Protein AF-A0A6A5YJ68-F1 (afdb_monomer)

pLDDT: mean 87.06, std 7.85, range [59.94, 94.5]

Sequence (101 aa):
MIDGLDELDGDHSELVELLTTFTNCKLLVSSRPLNVFEIAFELVPGRQLRLQNHTRNDIRKFVRDQFVGWTLVGRNSERDRLADSIVEASQGVFLWTSLVI

Secondary structure (DSSP, 8-state):
-B--GGGS-S-HHHHHHHHHT--SS---B-----HHHHHHHHTSTT----GGGTSHHHHHHHHHHHTTT-SSS-SHHHHHHHHHHHHHHTTT-HHHHHTT-

Organism: NCBI:txid690887

Mean predicted aligned error: 6.26 Å

Foldseek 3Di:
DEEALVPDPDDSLVVLVVVVVPDPDDDDYYHDDDPSCCVSCVVDPPNDDPQLVPQLVVQLVVQLVVCVVVPPQDDPVSSNVVSVVQSVQCSSPNVSSVVVD

Radius of gyration: 18.76 Å; Cα contacts (8 Å, |Δi|>4): 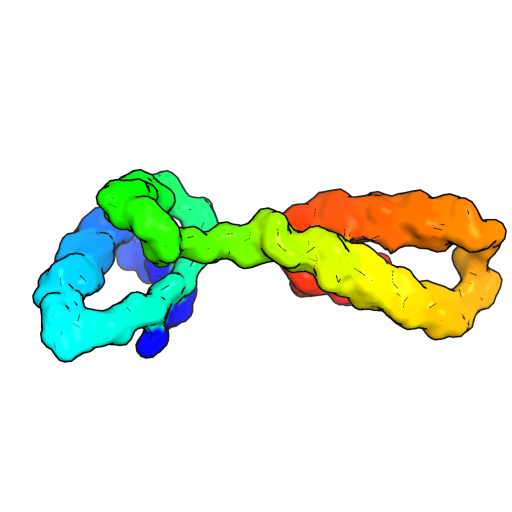76; chains: 1; bounding box: 44×23×50 Å

Solvent-accessible surface area (backbone atoms only — not comparable to full-atom values): 6300 Å² total; per-residue (Å²): 120,50,72,52,64,72,72,57,88,75,68,65,65,60,53,52,55,58,61,67,68,58,78,93,60,88,86,50,75,42,58,71,98,42,70,71,59,49,61,65,46,62,80,43,85,89,73,69,81,68,61,44,82,69,32,50,65,58,45,38,49,53,48,51,59,66,49,68,82,52,84,84,56,69,60,72,72,54,46,53,53,50,30,52,51,45,39,61,74,19,67,31,38,69,70,53,43,64,74,76,102

Structure (mmCIF, N/CA/C/O backbone):
data_AF-A0A6A5YJ68-F1
#
_entry.id   AF-A0A6A5YJ68-F1
#
loop_
_atom_site.group_PDB
_atom_site.id
_atom_site.type_symbol
_atom_site.label_atom_id
_atom_site.label_alt_id
_atom_site.label_comp_id
_atom_site.label_asym_id
_atom_site.label_entity_id
_atom_site.label_seq_id
_atom_site.pdbx_PDB_ins_code
_atom_site.Cartn_x
_atom_site.Cartn_y
_atom_site.Cartn_z
_atom_site.occupancy
_atom_site.B_iso_or_equiv
_atom_site.auth_seq_id
_atom_site.auth_comp_id
_atom_site.auth_asym_id
_atom_site.auth_atom_id
_atom_site.pdbx_PDB_model_num
ATOM 1 N N . MET A 1 1 ? -6.093 -13.750 8.496 1.00 86.62 1 MET A N 1
ATOM 2 C CA . MET A 1 1 ? -5.820 -12.622 7.585 1.00 86.62 1 MET A CA 1
ATOM 3 C C . MET A 1 1 ? -7.040 -12.480 6.704 1.00 86.62 1 MET A C 1
ATOM 5 O O . MET A 1 1 ? -7.545 -13.514 6.281 1.00 86.62 1 MET A O 1
ATOM 9 N N . ILE A 1 2 ? -7.541 -11.265 6.519 1.00 92.69 2 ILE A N 1
ATOM 10 C CA . ILE A 1 2 ? -8.708 -10.973 5.678 1.00 92.69 2 ILE A CA 1
ATOM 11 C C . ILE A 1 2 ? -8.254 -9.945 4.646 1.00 92.69 2 ILE A C 1
ATOM 13 O O . ILE A 1 2 ? -7.609 -8.972 5.023 1.00 92.69 2 ILE A O 1
ATOM 17 N N . ASP A 1 3 ? -8.545 -10.178 3.376 1.00 93.94 3 ASP A N 1
ATOM 18 C CA . ASP A 1 3 ? -8.178 -9.278 2.283 1.00 93.94 3 ASP A CA 1
ATOM 19 C C . ASP A 1 3 ? -9.433 -8.691 1.634 1.00 93.94 3 ASP A C 1
ATOM 21 O O . ASP A 1 3 ? -10.504 -9.288 1.746 1.00 93.94 3 ASP A O 1
ATOM 25 N N . GLY A 1 4 ? -9.295 -7.527 0.998 1.00 93.62 4 GLY A N 1
ATOM 26 C CA . GLY A 1 4 ? -10.368 -6.869 0.253 1.00 93.62 4 GLY A CA 1
ATOM 27 C C . GLY A 1 4 ? -11.568 -6.443 1.102 1.00 93.62 4 GLY A C 1
ATOM 28 O O . GLY A 1 4 ? -12.702 -6.674 0.696 1.00 93.62 4 GLY A O 1
ATOM 29 N N . LEU A 1 5 ? -11.369 -5.824 2.277 1.00 94.06 5 LEU A N 1
ATOM 30 C CA . LEU A 1 5 ? -12.520 -5.371 3.089 1.00 94.06 5 LEU A CA 1
ATOM 31 C C . LEU A 1 5 ? -13.432 -4.378 2.345 1.00 94.06 5 LEU A C 1
ATOM 33 O O . LEU A 1 5 ? -14.609 -4.282 2.671 1.00 94.06 5 LEU A O 1
ATOM 37 N N . ASP A 1 6 ? -12.889 -3.633 1.381 1.00 93.56 6 ASP A N 1
ATOM 38 C CA . ASP A 1 6 ? -13.620 -2.695 0.521 1.00 93.56 6 ASP A CA 1
ATOM 39 C C . ASP A 1 6 ? -14.472 -3.367 -0.566 1.00 93.56 6 ASP A C 1
ATOM 41 O O . ASP A 1 6 ? -15.248 -2.690 -1.233 1.00 93.56 6 ASP A O 1
ATOM 45 N N . GLU A 1 7 ? -14.328 -4.679 -0.764 1.00 94.44 7 GLU A N 1
ATOM 46 C CA . GLU A 1 7 ? -15.124 -5.447 -1.729 1.00 94.44 7 GLU A CA 1
ATOM 47 C C . GLU A 1 7 ? -16.460 -5.921 -1.139 1.00 94.44 7 GLU A C 1
ATOM 49 O O . GLU A 1 7 ? -17.304 -6.447 -1.865 1.00 94.44 7 GLU A O 1
ATOM 54 N N . LEU A 1 8 ? -16.662 -5.759 0.174 1.00 91.19 8 LEU A N 1
ATOM 55 C CA . LEU A 1 8 ? -17.918 -6.110 0.821 1.00 91.19 8 LEU A CA 1
ATOM 56 C C . LEU A 1 8 ? -18.963 -5.020 0.565 1.00 91.19 8 LEU A C 1
ATOM 58 O O . LEU A 1 8 ? -18.872 -3.909 1.086 1.00 91.19 8 LEU A O 1
ATOM 62 N N . ASP A 1 9 ? -20.005 -5.372 -0.181 1.00 90.06 9 ASP A N 1
ATOM 63 C CA . ASP A 1 9 ? -21.174 -4.512 -0.334 1.00 90.06 9 ASP A CA 1
ATOM 64 C C . ASP A 1 9 ? -21.885 -4.311 1.018 1.00 90.06 9 ASP A C 1
ATOM 66 O O . ASP A 1 9 ? -22.168 -5.273 1.736 1.00 90.06 9 ASP A O 1
ATOM 70 N N . GLY A 1 10 ? -22.223 -3.062 1.351 1.00 89.25 10 GLY A N 1
ATOM 71 C CA . GLY A 1 10 ? -22.961 -2.715 2.571 1.00 89.25 10 GLY A CA 1
ATOM 72 C C . GLY A 1 10 ? -22.306 -1.610 3.403 1.00 89.25 10 GLY A C 1
ATOM 73 O O . GLY A 1 10 ? -21.465 -0.848 2.914 1.00 89.25 10 GLY A O 1
ATOM 74 N N . ASP A 1 11 ? -22.721 -1.496 4.669 1.00 92.25 11 ASP A N 1
ATOM 75 C CA . ASP A 1 11 ? -22.146 -0.524 5.599 1.00 92.25 11 ASP A CA 1
ATOM 76 C C . ASP A 1 11 ? -20.813 -1.033 6.159 1.00 92.25 11 ASP A C 1
ATOM 78 O O . ASP A 1 11 ? -20.733 -1.948 6.979 1.00 92.25 11 ASP A O 1
ATOM 82 N N . HIS A 1 12 ? -19.737 -0.392 5.719 1.00 93.88 12 HIS A N 1
ATOM 83 C CA . HIS A 1 12 ? -18.380 -0.714 6.137 1.00 93.88 12 HIS A CA 1
ATOM 84 C C . HIS A 1 12 ? -18.126 -0.360 7.616 1.00 93.88 12 HIS A C 1
ATOM 86 O O . HIS A 1 12 ? -17.171 -0.860 8.212 1.00 93.88 12 HIS A O 1
ATOM 92 N N . SER A 1 13 ? -18.976 0.470 8.229 1.00 91.94 13 SER A N 1
ATOM 93 C CA . SER A 1 13 ? -18.913 0.813 9.654 1.00 91.94 13 SER A CA 1
ATOM 94 C C . SER A 1 13 ? -19.262 -0.393 10.527 1.00 91.94 13 SER A C 1
ATOM 96 O O . SER A 1 13 ? -18.555 -0.669 11.494 1.00 91.94 13 SER A O 1
ATOM 98 N N . GLU A 1 14 ? -20.272 -1.177 10.136 1.00 94.00 14 GLU A N 1
ATOM 99 C CA . GLU A 1 14 ? -20.635 -2.426 10.823 1.00 94.00 14 GLU A CA 1
ATOM 100 C C . GLU A 1 14 ? -19.496 -3.452 10.747 1.00 94.00 14 GLU A C 1
ATOM 102 O O . GLU A 1 14 ? -19.194 -4.146 11.721 1.00 94.00 14 GLU A O 1
ATOM 107 N N . LEU A 1 15 ? -18.804 -3.515 9.603 1.00 93.56 15 LEU A N 1
ATOM 108 C CA . LEU A 1 15 ? -17.630 -4.370 9.431 1.00 93.56 15 LEU A CA 1
ATOM 109 C C . LEU A 1 15 ? -16.489 -3.954 10.368 1.00 93.56 15 LEU A C 1
ATOM 111 O O . LEU A 1 15 ? -15.869 -4.811 10.998 1.00 93.56 15 LEU A O 1
ATOM 115 N N . VAL A 1 16 ? -16.216 -2.651 10.489 1.00 91.38 16 VAL A N 1
ATOM 116 C CA . VAL A 1 16 ? -15.234 -2.126 11.450 1.00 91.38 16 VAL A CA 1
ATOM 117 C C . VAL A 1 16 ? -15.616 -2.520 12.876 1.00 91.38 16 VAL A C 1
ATOM 119 O O . VAL A 1 16 ? -14.775 -3.066 13.592 1.00 91.38 16 VAL A O 1
ATOM 122 N N . GLU A 1 17 ? -16.867 -2.298 13.285 1.00 92.25 17 GLU A N 1
ATOM 123 C CA . GLU A 1 17 ? -17.342 -2.665 14.622 1.00 92.25 17 GLU A CA 1
ATOM 124 C C . GLU A 1 17 ? -17.137 -4.157 14.892 1.00 92.25 17 GLU A C 1
ATOM 126 O O . GLU A 1 17 ? -16.516 -4.523 15.895 1.00 92.25 17 GLU A O 1
ATOM 131 N N . LEU A 1 18 ? -17.537 -5.022 13.957 1.00 92.81 18 LEU A N 1
ATOM 132 C CA . LEU A 1 18 ? -17.341 -6.466 14.056 1.00 92.81 18 LEU A CA 1
ATOM 133 C C . LEU A 1 18 ? -15.862 -6.831 14.234 1.00 92.81 18 LEU A C 1
ATOM 135 O O . LEU A 1 18 ? -15.526 -7.603 15.135 1.00 92.81 18 LEU A O 1
ATOM 139 N N . LEU A 1 19 ? -14.965 -6.268 13.419 1.00 91.56 19 LEU A N 1
ATOM 140 C CA . LEU A 1 19 ? -13.526 -6.535 13.510 1.00 91.56 19 LEU A CA 1
ATOM 141 C C . LEU A 1 19 ? -12.952 -6.132 14.877 1.00 91.56 19 LEU A C 1
ATOM 143 O O . LEU A 1 19 ? -12.068 -6.817 15.391 1.00 91.56 19 LEU A O 1
ATOM 147 N N . THR A 1 20 ? -13.475 -5.074 15.501 1.00 88.25 20 THR A N 1
ATOM 148 C CA . THR A 1 20 ? -13.018 -4.631 16.829 1.00 88.25 20 THR A CA 1
ATOM 149 C C . THR A 1 20 ? -13.481 -5.525 17.982 1.00 88.25 20 THR A C 1
ATOM 151 O O . THR A 1 20 ? -12.870 -5.493 19.050 1.00 88.25 20 THR A O 1
ATOM 154 N N . THR A 1 21 ? -14.496 -6.375 17.781 1.00 93.00 21 THR A N 1
ATOM 155 C CA . THR A 1 21 ? -14.960 -7.318 18.820 1.00 93.00 21 THR A CA 1
ATOM 156 C C . THR A 1 21 ? -13.966 -8.450 19.106 1.00 93.00 21 THR A C 1
ATOM 158 O O . THR A 1 21 ? -13.988 -9.049 20.186 1.00 93.00 21 THR A O 1
ATOM 161 N N . PHE A 1 22 ? -13.055 -8.740 18.174 1.00 91.50 22 PHE A N 1
ATOM 162 C CA . PHE A 1 22 ? -12.052 -9.791 18.321 1.00 91.50 22 PHE A CA 1
ATOM 163 C C . PHE A 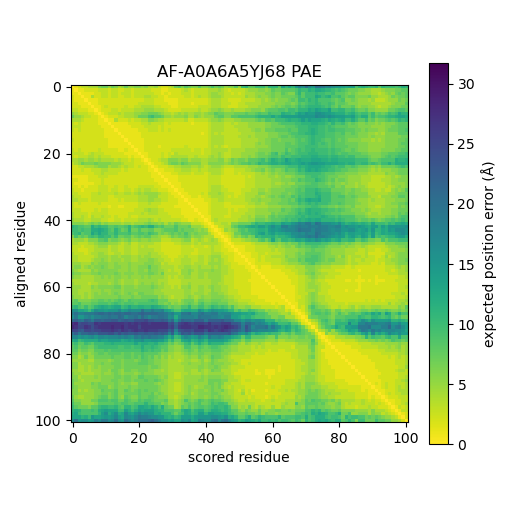1 22 ? -10.876 -9.318 19.188 1.00 91.50 22 PHE A C 1
ATOM 165 O O . PHE A 1 22 ? -9.936 -8.689 18.709 1.00 91.50 22 PHE A O 1
ATOM 172 N N . THR A 1 23 ? -10.894 -9.663 20.477 1.00 90.44 23 THR A N 1
ATOM 173 C CA . THR A 1 23 ? -9.867 -9.231 21.449 1.00 90.44 23 THR A CA 1
ATOM 174 C C . THR A 1 23 ? -8.788 -10.277 21.738 1.00 90.44 23 THR A C 1
ATOM 176 O O . THR A 1 23 ? -7.682 -9.930 22.146 1.00 90.44 23 THR A O 1
ATOM 179 N N . ASN A 1 24 ? -9.075 -11.558 21.494 1.00 94.50 24 ASN A N 1
ATOM 180 C CA . ASN A 1 24 ? -8.190 -12.677 21.847 1.00 94.50 24 ASN A CA 1
ATOM 181 C C . ASN A 1 24 ? -7.304 -13.164 20.686 1.00 94.50 24 ASN A C 1
ATOM 183 O O . ASN A 1 24 ? -6.652 -14.203 20.791 1.00 94.50 24 ASN A O 1
ATOM 187 N N . CYS A 1 25 ? -7.271 -12.440 19.568 1.00 92.81 25 CYS A N 1
ATOM 188 C CA . CYS A 1 25 ? -6.427 -12.757 18.421 1.00 92.81 25 CYS A CA 1
ATOM 189 C C . CYS A 1 25 ? -5.886 -11.484 17.756 1.00 92.81 25 CYS A C 1
ATOM 191 O O . CYS A 1 25 ? -6.390 -10.384 17.965 1.00 92.81 25 CYS A O 1
ATOM 193 N N . LYS A 1 26 ? -4.823 -11.632 16.957 1.00 91.31 26 LYS A N 1
ATOM 194 C CA . LYS A 1 26 ? -4.304 -10.548 16.115 1.00 91.31 26 LYS A CA 1
ATOM 195 C C . LYS A 1 26 ? -4.941 -10.651 14.736 1.00 91.31 26 LYS A C 1
ATOM 197 O O . LYS A 1 26 ? -4.794 -11.677 14.073 1.00 91.31 26 LYS A O 1
ATOM 202 N N . LEU A 1 27 ? -5.602 -9.585 14.302 1.00 91.50 27 LEU A N 1
ATOM 203 C CA . LEU A 1 27 ? -6.132 -9.470 12.950 1.00 91.50 27 LEU A CA 1
ATOM 204 C C . LEU A 1 27 ? -5.144 -8.706 12.066 1.00 91.50 27 LEU A C 1
ATOM 206 O O . LEU A 1 27 ? -4.627 -7.661 12.451 1.00 91.50 27 LEU A O 1
ATOM 210 N N . LEU A 1 28 ? -4.891 -9.254 10.880 1.00 93.25 28 LEU A N 1
ATOM 211 C CA . LEU A 1 28 ? -4.238 -8.565 9.773 1.00 93.25 28 LEU A CA 1
ATOM 212 C C . LEU A 1 28 ? -5.278 -8.455 8.666 1.00 93.25 28 LEU A C 1
ATOM 214 O O . LEU A 1 28 ? -5.785 -9.489 8.211 1.00 93.25 28 LEU A O 1
ATOM 218 N N . VAL A 1 29 ? -5.602 -7.220 8.302 1.00 93.00 29 VAL A N 1
ATOM 219 C CA . VAL A 1 29 ? -6.620 -6.899 7.306 1.00 93.00 29 VAL A CA 1
ATOM 220 C C . VAL A 1 29 ? -6.054 -5.966 6.241 1.00 93.00 29 VAL A C 1
ATOM 222 O O . VAL A 1 29 ? -5.163 -5.167 6.539 1.00 93.00 29 VAL A O 1
ATOM 225 N N . SER A 1 30 ? -6.569 -6.066 5.021 1.00 93.88 30 SER A N 1
ATOM 226 C CA . SER A 1 30 ? -6.215 -5.193 3.900 1.00 93.88 30 SER A CA 1
ATOM 227 C C . SER A 1 30 ? -7.453 -4.695 3.160 1.00 93.88 30 SER A C 1
ATOM 229 O O . SER A 1 30 ? -8.480 -5.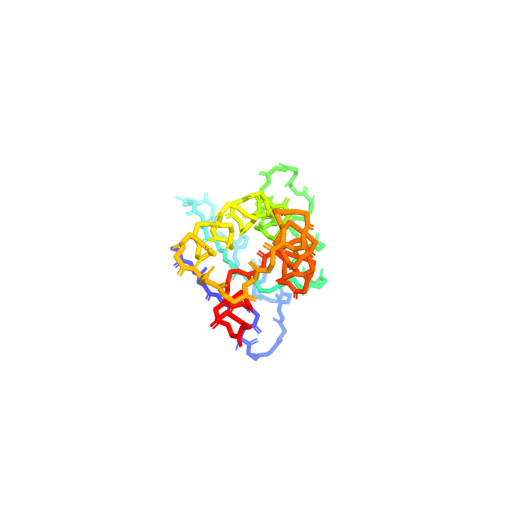371 3.098 1.00 93.88 30 SER A O 1
ATOM 231 N N . SER A 1 31 ? -7.347 -3.480 2.627 1.00 93.56 31 SER A N 1
ATOM 232 C CA . SER A 1 31 ? -8.370 -2.823 1.815 1.00 93.56 31 SER A CA 1
ATOM 233 C C . SER A 1 31 ? -7.764 -1.720 0.951 1.00 93.56 31 SER A C 1
ATOM 235 O O . SER A 1 31 ? -6.653 -1.238 1.214 1.00 93.56 31 SER A O 1
ATOM 237 N N . ARG A 1 32 ? -8.503 -1.287 -0.074 1.00 91.06 32 ARG A N 1
ATOM 238 C CA . ARG A 1 32 ? -8.260 -0.000 -0.736 1.00 91.06 32 ARG A CA 1
ATOM 239 C C . ARG A 1 32 ? -8.504 1.163 0.235 1.00 91.06 32 ARG A C 1
ATOM 241 O O . ARG A 1 32 ? -9.274 1.030 1.188 1.00 91.06 32 ARG A O 1
ATOM 248 N N . PRO A 1 33 ? -7.869 2.325 0.001 1.00 89.00 33 PRO A N 1
ATOM 249 C CA . PRO A 1 33 ? -8.105 3.509 0.818 1.00 89.00 33 PRO A CA 1
ATOM 250 C C . PRO A 1 33 ? -9.570 3.956 0.717 1.00 89.00 33 PRO A C 1
ATOM 252 O O . PRO A 1 33 ? -10.024 4.399 -0.338 1.00 89.00 33 PRO A O 1
ATOM 255 N N . LEU A 1 34 ? -10.297 3.837 1.830 1.00 90.25 34 LEU A N 1
ATOM 256 C CA . LEU A 1 34 ? -11.657 4.339 2.024 1.00 90.25 34 LEU A CA 1
ATOM 257 C C . LEU A 1 34 ? -11.723 5.096 3.351 1.00 90.25 34 LEU A C 1
ATOM 259 O O . LEU A 1 34 ? -11.245 4.590 4.367 1.00 90.25 34 LEU A O 1
ATOM 263 N N . ASN A 1 35 ? -12.376 6.265 3.367 1.00 90.25 35 ASN A N 1
ATOM 264 C CA . ASN A 1 35 ? -12.445 7.138 4.549 1.00 90.25 35 ASN A CA 1
ATOM 265 C C . ASN A 1 35 ? -12.905 6.412 5.820 1.00 90.25 35 ASN A C 1
ATOM 267 O O . ASN A 1 35 ? -12.357 6.658 6.887 1.00 90.25 35 ASN A O 1
ATOM 271 N N . VAL A 1 36 ? -13.881 5.507 5.710 1.00 91.06 36 VAL A N 1
ATOM 272 C CA . VAL A 1 36 ? -14.392 4.720 6.845 1.00 91.06 36 VAL A CA 1
ATOM 273 C C . VAL A 1 36 ? -13.292 3.899 7.525 1.00 91.06 36 VAL A C 1
ATOM 275 O O . VAL A 1 36 ? -13.177 3.923 8.747 1.00 91.06 36 VAL A O 1
ATOM 278 N N . PHE A 1 37 ? -12.428 3.242 6.747 1.00 90.75 37 PHE A N 1
ATOM 279 C CA . PHE A 1 37 ? -11.306 2.469 7.276 1.00 90.75 37 PHE A CA 1
ATOM 280 C C . PHE A 1 37 ? -10.173 3.368 7.758 1.00 90.75 37 PHE A C 1
ATOM 282 O O . PHE A 1 37 ? -9.570 3.088 8.790 1.00 90.75 37 PHE A O 1
ATOM 289 N N . GLU A 1 38 ? -9.885 4.453 7.039 1.00 88.69 38 GLU A N 1
ATOM 290 C CA . GLU A 1 38 ? -8.843 5.397 7.444 1.00 88.69 38 GLU A CA 1
ATOM 291 C C . GLU A 1 38 ? -9.164 6.020 8.801 1.00 88.69 38 GLU A C 1
ATOM 293 O O . GLU A 1 38 ? -8.353 5.916 9.713 1.00 88.69 38 GLU A O 1
ATOM 298 N N . ILE A 1 39 ? -10.377 6.546 8.977 1.00 88.94 39 ILE A N 1
ATOM 299 C CA . ILE A 1 39 ? -10.823 7.153 10.235 1.00 88.94 39 ILE A CA 1
ATOM 300 C C . ILE A 1 39 ? -10.857 6.113 11.361 1.00 88.94 39 ILE A C 1
ATOM 302 O O . ILE A 1 39 ? -10.378 6.380 12.463 1.00 88.94 39 ILE A O 1
ATOM 306 N N . ALA A 1 40 ? -11.398 4.919 11.099 1.00 87.50 40 ALA A N 1
ATOM 307 C CA . ALA A 1 40 ? -11.514 3.872 12.110 1.00 87.50 40 ALA A CA 1
ATOM 308 C C . ALA A 1 40 ? -10.154 3.390 12.634 1.00 87.50 40 ALA A C 1
ATOM 310 O O . ALA A 1 40 ? -9.992 3.164 13.835 1.00 87.50 40 ALA A O 1
ATOM 311 N N . PHE A 1 41 ? -9.173 3.225 11.743 1.00 85.12 41 PHE A N 1
ATOM 312 C CA . PHE A 1 41 ? -7.869 2.663 12.092 1.00 85.12 41 PHE A CA 1
ATOM 313 C C . PHE A 1 41 ? -6.799 3.724 12.401 1.00 85.12 41 PHE A C 1
ATOM 315 O O . PHE A 1 41 ? -5.800 3.386 13.039 1.00 85.12 41 PHE A O 1
ATOM 322 N N . GLU A 1 42 ? -7.011 5.001 12.060 1.00 82.62 42 GLU A N 1
ATOM 323 C CA . GLU A 1 42 ? -6.145 6.122 12.473 1.00 82.62 42 GLU A CA 1
ATOM 324 C C . GLU A 1 42 ? -6.125 6.335 13.988 1.00 82.62 42 GLU A C 1
ATOM 326 O O . GLU A 1 42 ? -5.114 6.779 14.537 1.00 82.62 42 GLU A O 1
ATOM 331 N N . LEU A 1 43 ? -7.203 5.957 14.682 1.00 72.31 43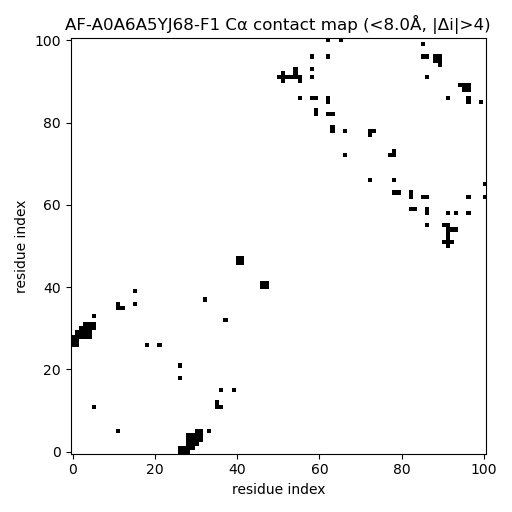 LEU A N 1
ATOM 332 C CA . LEU A 1 43 ? -7.307 6.049 16.140 1.00 72.31 43 LEU A CA 1
ATOM 333 C C . LEU A 1 43 ? -6.243 5.220 16.876 1.00 72.31 43 LEU A C 1
ATOM 335 O O . LEU A 1 43 ? -6.040 5.414 18.076 1.00 72.31 43 LEU A O 1
ATOM 339 N N . VAL A 1 44 ? -5.542 4.315 16.180 1.00 73.75 44 VAL A N 1
ATOM 340 C CA . VAL A 1 44 ? -4.447 3.534 16.755 1.00 73.75 44 VAL A CA 1
ATOM 341 C C . VAL A 1 44 ? -3.136 3.778 15.996 1.00 73.75 44 VAL A C 1
ATOM 343 O O . VAL A 1 44 ? -2.865 3.121 14.985 1.00 73.75 44 VAL A O 1
ATOM 346 N N . PRO A 1 45 ? -2.267 4.672 16.508 1.00 75.75 45 PRO A N 1
ATOM 347 C CA . PRO A 1 45 ? -0.992 4.990 15.879 1.00 75.75 45 PRO A CA 1
ATOM 348 C C . PRO A 1 45 ? -0.153 3.743 15.573 1.00 75.75 45 PRO A C 1
ATOM 350 O O . PRO A 1 45 ? 0.014 2.857 16.414 1.00 75.75 45 PRO A O 1
ATOM 353 N N . GLY A 1 46 ? 0.395 3.681 14.357 1.00 80.25 46 GLY A N 1
ATOM 354 C CA . GLY A 1 46 ? 1.299 2.611 13.923 1.00 80.25 46 GLY A CA 1
ATOM 355 C C . GLY A 1 46 ? 0.633 1.284 13.541 1.00 80.25 46 GLY A C 1
ATOM 356 O O . GLY A 1 46 ? 1.348 0.327 13.252 1.00 80.25 46 GLY A O 1
ATOM 357 N N . ARG A 1 47 ? -0.706 1.195 13.516 1.00 83.69 47 ARG A N 1
ATOM 358 C CA . ARG A 1 47 ? -1.433 -0.017 13.082 1.00 83.69 47 ARG A CA 1
ATOM 359 C C . ARG A 1 47 ? -1.933 0.009 11.637 1.00 83.69 47 ARG A C 1
ATOM 361 O O . ARG A 1 47 ? -2.535 -0.965 11.199 1.00 83.69 47 ARG A O 1
ATOM 368 N N . GLN A 1 48 ? -1.642 1.072 10.892 1.00 87.94 48 GLN A N 1
ATOM 369 C CA . GLN A 1 48 ? -1.960 1.180 9.471 1.00 87.94 48 GLN A CA 1
ATOM 370 C C . GLN A 1 48 ? -0.674 1.208 8.641 1.00 87.94 48 GLN A C 1
ATOM 372 O O . GLN A 1 48 ? 0.262 1.942 8.955 1.00 87.94 48 GLN A O 1
ATOM 377 N N . LEU A 1 49 ? -0.645 0.430 7.558 1.00 89.50 49 LEU A N 1
ATOM 378 C CA . LEU A 1 49 ? 0.441 0.428 6.583 1.00 89.50 49 LEU A CA 1
ATOM 379 C C . LEU A 1 49 ? -0.111 0.832 5.213 1.00 89.50 49 LEU A C 1
ATOM 381 O O . LEU A 1 49 ? -0.869 0.087 4.598 1.00 89.50 49 LEU A O 1
ATOM 385 N N . ARG A 1 50 ? 0.285 2.010 4.724 1.00 88.88 50 ARG A N 1
ATOM 386 C CA . ARG A 1 50 ? -0.083 2.501 3.387 1.00 88.88 50 ARG A CA 1
ATOM 387 C C . ARG A 1 50 ? 0.973 2.059 2.381 1.00 88.88 50 ARG A C 1
ATOM 389 O O . ARG A 1 50 ? 1.964 2.758 2.176 1.00 88.88 50 ARG A O 1
ATOM 396 N N . LEU A 1 51 ? 0.788 0.876 1.795 1.00 88.94 51 LEU A N 1
ATOM 397 C CA . LEU A 1 51 ? 1.790 0.224 0.940 1.00 88.94 51 LEU A CA 1
ATOM 398 C C . LEU A 1 51 ? 2.296 1.127 -0.195 1.00 88.94 51 LEU A C 1
ATOM 400 O O . LEU A 1 51 ? 3.501 1.188 -0.425 1.00 88.94 51 LEU A O 1
ATOM 404 N N . GLN A 1 52 ? 1.413 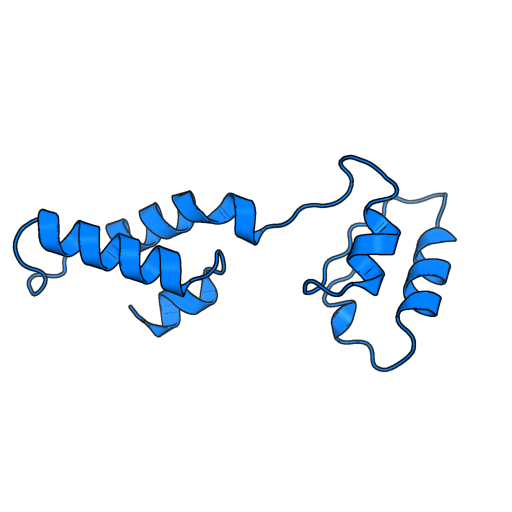1.898 -0.833 1.00 85.81 52 GLN A N 1
ATOM 405 C CA . GLN A 1 52 ? 1.759 2.805 -1.931 1.00 85.81 52 GLN A CA 1
ATOM 406 C C . GLN A 1 52 ? 2.802 3.873 -1.557 1.00 85.81 52 GLN A C 1
ATOM 408 O O . GLN A 1 52 ? 3.546 4.344 -2.415 1.00 85.81 52 GLN A O 1
ATOM 413 N N . ASN A 1 53 ? 2.912 4.220 -0.271 1.00 88.25 53 ASN A N 1
ATOM 414 C CA . ASN A 1 53 ? 3.895 5.190 0.214 1.00 88.25 53 ASN A CA 1
ATOM 415 C C . ASN A 1 53 ? 5.296 4.579 0.385 1.00 88.25 53 ASN A C 1
ATOM 417 O O . ASN A 1 53 ? 6.268 5.312 0.556 1.00 88.25 53 ASN A O 1
ATOM 421 N N . HIS A 1 54 ? 5.414 3.249 0.342 1.00 90.06 54 HIS A N 1
ATOM 422 C CA . HIS A 1 54 ? 6.652 2.526 0.634 1.00 90.06 54 HIS A CA 1
ATOM 423 C C . HIS A 1 54 ? 7.255 1.813 -0.580 1.00 90.06 54 HIS A C 1
ATOM 425 O O . HIS A 1 54 ? 8.435 1.484 -0.561 1.00 90.06 54 HIS A O 1
ATOM 431 N N . THR A 1 55 ? 6.498 1.628 -1.659 1.00 93.12 55 THR A N 1
ATOM 432 C CA . THR A 1 55 ? 6.911 0.847 -2.841 1.00 93.12 55 THR A CA 1
ATOM 433 C C . THR A 1 55 ? 7.627 1.662 -3.913 1.00 93.12 55 THR A C 1
ATOM 435 O O . THR A 1 55 ? 8.198 1.094 -4.838 1.00 93.12 55 THR A O 1
ATOM 438 N N . ARG A 1 56 ? 7.631 2.996 -3.821 1.00 92.19 56 ARG A N 1
ATOM 439 C CA . ARG A 1 56 ? 8.144 3.886 -4.877 1.00 92.19 56 ARG A CA 1
ATOM 440 C C . ARG A 1 56 ? 9.581 3.569 -5.310 1.00 92.19 56 ARG A C 1
ATOM 442 O O . ARG A 1 56 ? 9.888 3.572 -6.501 1.00 92.19 56 ARG A O 1
ATOM 449 N N . ASN A 1 57 ? 10.472 3.313 -4.351 1.00 92.25 57 ASN A N 1
ATOM 450 C CA . ASN A 1 57 ? 11.873 3.000 -4.646 1.00 92.25 57 ASN A CA 1
ATOM 451 C C . ASN A 1 57 ? 12.035 1.602 -5.247 1.00 92.25 57 ASN A C 1
ATOM 453 O O . ASN A 1 57 ? 12.829 1.432 -6.172 1.00 92.25 57 ASN A O 1
ATOM 457 N N . ASP A 1 58 ? 11.253 0.637 -4.768 1.00 93.88 58 ASP A N 1
ATOM 458 C CA . ASP A 1 58 ? 11.260 -0.726 -5.294 1.00 93.88 58 ASP A CA 1
ATOM 459 C C . ASP A 1 58 ? 10.708 -0.763 -6.722 1.00 93.88 58 ASP A C 1
ATOM 461 O O . ASP A 1 58 ? 11.293 -1.403 -7.591 1.00 93.88 58 ASP A O 1
ATOM 465 N N . ILE A 1 59 ? 9.653 0.008 -7.000 1.00 93.44 59 ILE A N 1
ATOM 466 C CA . ILE A 1 59 ? 9.115 0.212 -8.347 1.00 93.44 59 ILE A CA 1
ATOM 467 C C . ILE A 1 59 ? 10.172 0.844 -9.251 1.00 93.44 59 ILE A C 1
ATOM 469 O O . ILE A 1 59 ? 10.418 0.336 -10.340 1.00 93.44 59 ILE A O 1
ATOM 473 N N . ARG A 1 60 ? 10.859 1.907 -8.810 1.00 92.31 60 ARG A N 1
ATOM 474 C CA . ARG A 1 60 ? 11.931 2.523 -9.609 1.00 92.31 60 ARG A CA 1
ATOM 475 C C . ARG A 1 60 ? 13.026 1.520 -9.955 1.00 92.31 60 ARG A C 1
ATOM 477 O O . ARG A 1 60 ? 13.499 1.502 -11.090 1.00 92.31 60 ARG A O 1
ATOM 484 N N . LYS A 1 61 ? 13.436 0.708 -8.980 1.00 92.00 61 LYS A N 1
ATOM 485 C CA . LYS A 1 61 ? 14.423 -0.350 -9.192 1.00 92.00 61 LYS A CA 1
ATOM 486 C C . LYS A 1 61 ? 13.911 -1.370 -10.209 1.00 92.00 61 LYS A C 1
ATOM 488 O O . LYS A 1 61 ? 14.595 -1.615 -11.192 1.00 92.00 61 LYS A O 1
ATOM 493 N N . PHE A 1 62 ? 12.691 -1.869 -10.025 1.00 91.38 62 PHE A N 1
ATOM 494 C CA . PHE A 1 62 ? 12.050 -2.808 -10.942 1.00 91.38 62 PHE A CA 1
ATOM 495 C C . PHE A 1 62 ? 12.016 -2.279 -12.381 1.00 91.38 62 PHE A C 1
ATOM 497 O O . PHE A 1 62 ? 12.469 -2.962 -13.291 1.00 91.38 62 PHE A O 1
ATOM 504 N N . VAL A 1 63 ? 11.553 -1.043 -12.591 1.00 90.12 63 VAL A N 1
ATOM 505 C CA . VAL A 1 63 ? 11.472 -0.420 -13.924 1.00 90.12 63 VAL A CA 1
ATOM 506 C C . VAL A 1 63 ? 12.859 -0.290 -14.563 1.00 90.12 63 VAL A C 1
ATOM 508 O O . VAL A 1 63 ? 13.036 -0.604 -15.738 1.00 90.12 63 VAL A 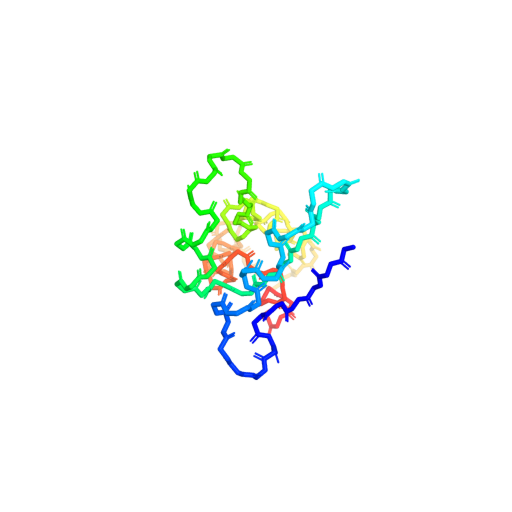O 1
ATOM 511 N N . ARG A 1 64 ? 13.869 0.137 -13.793 1.00 88.56 64 ARG A N 1
ATOM 512 C CA . ARG A 1 64 ? 15.254 0.228 -14.282 1.00 88.56 64 ARG A CA 1
ATOM 513 C C . ARG A 1 64 ? 15.814 -1.131 -14.682 1.00 88.56 64 ARG A C 1
ATOM 515 O O . ARG A 1 64 ? 16.458 -1.217 -15.725 1.00 88.56 64 ARG A O 1
ATOM 522 N N . ASP A 1 65 ? 15.553 -2.160 -13.883 1.00 88.25 65 ASP A N 1
ATOM 523 C CA . ASP A 1 65 ? 15.990 -3.526 -14.166 1.00 88.25 65 ASP A CA 1
ATOM 524 C C . ASP A 1 65 ? 15.346 -4.045 -15.468 1.00 88.25 65 ASP A C 1
ATOM 526 O O . ASP A 1 65 ? 16.030 -4.683 -16.264 1.00 88.25 65 ASP A O 1
ATOM 530 N N . GLN A 1 66 ? 14.087 -3.687 -15.761 1.00 85.75 66 GLN A N 1
ATOM 531 C CA . GLN A 1 66 ? 13.427 -4.032 -17.034 1.00 85.75 66 GLN A CA 1
ATOM 532 C C . GLN A 1 66 ? 14.057 -3.346 -18.258 1.00 85.75 66 GLN A C 1
ATOM 534 O O . GLN A 1 66 ? 14.055 -3.904 -19.354 1.00 85.75 66 GLN A O 1
ATOM 539 N N . PHE A 1 67 ? 14.643 -2.157 -18.098 1.00 83.00 67 PHE A N 1
ATOM 540 C CA . PHE A 1 67 ? 15.325 -1.456 -19.194 1.00 83.00 67 PHE A CA 1
ATOM 541 C C . PHE A 1 67 ? 16.711 -2.025 -19.521 1.00 83.00 67 PHE A C 1
ATOM 543 O O . PHE A 1 67 ? 17.310 -1.653 -20.541 1.00 83.00 67 PHE A O 1
ATOM 550 N N . VAL A 1 68 ? 17.247 -2.919 -18.684 1.00 75.56 68 VAL A N 1
ATOM 551 C CA . VAL A 1 68 ? 18.505 -3.622 -18.953 1.00 75.56 68 VAL A CA 1
ATOM 552 C C . VAL A 1 68 ? 18.275 -4.598 -20.108 1.00 75.56 68 VAL A C 1
ATOM 554 O O . VAL A 1 68 ? 17.720 -5.675 -19.943 1.00 75.56 68 VAL A O 1
ATOM 557 N N . GLY A 1 69 ? 18.696 -4.199 -21.309 1.00 68.75 69 GLY A N 1
ATOM 558 C CA . GLY A 1 69 ? 18.528 -4.976 -22.544 1.00 68.75 69 GLY A CA 1
ATOM 559 C C . GLY A 1 69 ? 17.684 -4.280 -23.609 1.00 68.75 69 GLY A C 1
ATOM 560 O O . GLY A 1 69 ? 17.744 -4.660 -24.776 1.00 68.75 69 GLY A O 1
ATOM 561 N N . TRP A 1 70 ? 16.967 -3.207 -23.260 1.00 73.69 70 TRP A N 1
ATOM 562 C CA . TRP A 1 70 ? 16.262 -2.398 -24.251 1.00 73.69 70 TRP A CA 1
ATOM 563 C C . TRP A 1 70 ? 17.288 -1.586 -25.046 1.00 73.69 70 TRP A C 1
ATOM 565 O O . TRP A 1 70 ? 17.916 -0.669 -24.519 1.00 73.69 70 TRP A O 1
ATOM 575 N N . THR A 1 71 ? 17.492 -1.923 -26.318 1.00 65.75 71 THR A N 1
ATOM 576 C CA . THR A 1 71 ? 18.371 -1.183 -27.246 1.00 65.75 71 THR A CA 1
ATOM 577 C C . THR A 1 71 ? 17.733 0.110 -27.764 1.00 65.75 71 THR A C 1
ATOM 579 O O . THR A 1 71 ? 18.442 0.982 -28.255 1.00 65.75 71 THR A O 1
ATOM 582 N N . LEU A 1 72 ? 16.410 0.247 -27.620 1.00 61.53 72 LEU A N 1
ATOM 583 C CA . LEU A 1 72 ? 15.593 1.339 -28.167 1.00 61.53 72 LEU A CA 1
ATOM 584 C C . LEU A 1 72 ? 15.543 2.606 -27.304 1.00 61.53 72 LEU A C 1
ATOM 586 O O . LEU A 1 72 ? 15.214 3.672 -27.816 1.00 61.53 72 LEU A O 1
ATOM 590 N N . VAL A 1 73 ? 15.864 2.519 -26.012 1.00 59.94 73 VAL A N 1
ATOM 591 C CA . VAL A 1 73 ? 15.885 3.708 -25.150 1.00 59.94 73 VAL A CA 1
ATOM 592 C C . VAL A 1 73 ? 17.275 4.317 -25.245 1.00 59.94 73 VAL A C 1
ATOM 594 O O . VAL A 1 73 ? 18.246 3.629 -24.929 1.00 59.94 73 VAL A O 1
ATOM 597 N N . GLY A 1 74 ? 17.360 5.562 -25.719 1.00 66.94 74 GLY A N 1
ATOM 598 C CA . GLY A 1 74 ? 18.599 6.278 -26.028 1.00 66.94 74 GLY A CA 1
ATOM 599 C C . GLY A 1 74 ? 19.544 6.486 -24.837 1.00 66.94 74 GLY A C 1
ATOM 600 O O . GLY A 1 74 ? 19.835 5.570 -24.066 1.00 66.94 74 GLY A O 1
ATOM 601 N N . ARG A 1 75 ? 20.115 7.687 -24.698 1.00 73.44 75 ARG A N 1
ATOM 602 C CA . ARG A 1 75 ? 21.144 7.959 -23.669 1.00 73.44 75 ARG A CA 1
ATOM 603 C C . ARG A 1 75 ? 20.603 7.626 -22.269 1.00 73.44 75 ARG A C 1
ATOM 605 O O . ARG A 1 75 ? 19.411 7.778 -22.023 1.00 73.44 75 ARG A O 1
ATOM 612 N N . ASN A 1 76 ? 21.471 7.247 -21.325 1.00 76.94 76 ASN A N 1
ATOM 613 C CA . ASN A 1 76 ? 21.079 6.876 -19.948 1.00 76.94 76 ASN A CA 1
ATOM 614 C C . ASN A 1 76 ? 20.105 7.874 -19.283 1.00 76.94 76 ASN A C 1
ATOM 616 O O . ASN A 1 76 ? 19.190 7.471 -18.574 1.00 76.94 76 ASN A O 1
ATOM 620 N N . SER A 1 77 ? 20.237 9.168 -19.586 1.00 81.81 77 SER A N 1
ATOM 621 C CA . SER A 1 77 ? 19.341 10.224 -19.103 1.00 81.81 77 SER A CA 1
ATOM 622 C C . SER A 1 77 ? 17.878 10.083 -19.546 1.00 81.81 77 SER A C 1
ATOM 624 O O . SER A 1 77 ? 16.980 10.522 -18.836 1.00 81.81 77 SER A O 1
ATOM 626 N N . GLU A 1 78 ? 17.616 9.523 -20.727 1.00 83.75 78 GLU A N 1
ATOM 627 C CA . GLU A 1 78 ? 16.254 9.315 -21.241 1.00 83.75 78 GLU A CA 1
ATOM 628 C C . GLU A 1 78 ? 15.593 8.110 -20.568 1.00 83.75 78 GLU A C 1
ATOM 630 O O . GLU A 1 78 ? 14.414 8.173 -20.226 1.00 83.75 78 GLU A O 1
ATOM 635 N N . ARG A 1 79 ? 16.377 7.059 -20.286 1.00 83.31 79 ARG A N 1
ATOM 636 C CA . ARG A 1 79 ? 15.939 5.889 -19.505 1.00 83.31 79 ARG A CA 1
ATOM 637 C C . ARG A 1 79 ? 15.507 6.284 -18.105 1.00 83.31 79 ARG A C 1
ATOM 639 O O . ARG A 1 79 ? 14.450 5.862 -17.655 1.00 83.31 79 ARG A O 1
ATOM 646 N N . ASP A 1 80 ? 16.296 7.121 -17.439 1.00 87.31 80 ASP A N 1
ATOM 647 C CA . ASP A 1 80 ? 15.968 7.588 -16.094 1.00 87.31 80 ASP A CA 1
ATOM 648 C C . ASP A 1 80 ? 14.690 8.434 -16.071 1.00 87.31 80 ASP A C 1
ATOM 650 O O . ASP A 1 80 ? 13.825 8.212 -15.227 1.00 87.31 80 ASP A O 1
ATOM 654 N N . ARG A 1 81 ? 14.511 9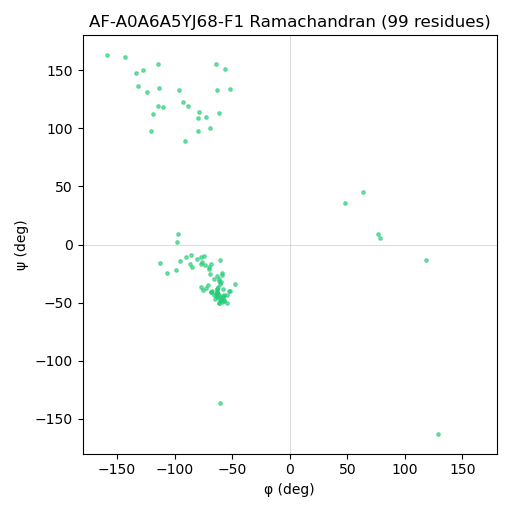.337 -17.044 1.00 89.56 81 ARG A N 1
ATOM 655 C CA . ARG A 1 81 ? 13.281 10.140 -17.163 1.00 89.56 81 ARG A CA 1
ATOM 656 C C . ARG A 1 81 ? 12.046 9.283 -17.425 1.00 89.56 81 ARG A C 1
ATOM 658 O O . ARG A 1 81 ? 10.989 9.545 -16.849 1.00 89.56 81 ARG A O 1
ATOM 665 N N . LEU A 1 82 ? 12.168 8.269 -18.282 1.00 89.00 82 LEU A N 1
ATOM 666 C CA . LEU A 1 82 ? 11.085 7.324 -18.536 1.00 89.00 82 LEU A CA 1
ATOM 667 C C . LEU A 1 82 ? 10.776 6.498 -17.282 1.00 89.00 82 LEU A C 1
ATOM 669 O O . LEU A 1 82 ? 9.609 6.350 -16.931 1.00 89.00 82 LEU A O 1
ATOM 673 N N . ALA A 1 83 ? 11.806 6.027 -16.573 1.00 90.19 83 ALA A N 1
ATOM 674 C CA . ALA A 1 83 ? 11.638 5.279 -15.333 1.00 90.19 83 ALA A CA 1
ATOM 675 C C . ALA A 1 83 ? 10.892 6.105 -14.282 1.00 90.19 83 ALA A C 1
ATOM 677 O O . ALA A 1 83 ? 9.923 5.621 -13.706 1.00 90.19 83 ALA A O 1
ATOM 678 N N . ASP A 1 84 ? 11.291 7.361 -14.070 1.00 92.19 84 ASP A N 1
ATOM 679 C CA . ASP A 1 84 ? 10.595 8.253 -13.143 1.00 92.19 84 ASP A CA 1
ATOM 680 C C . ASP A 1 84 ? 9.151 8.523 -13.587 1.00 92.19 84 ASP A C 1
ATOM 682 O O . ASP A 1 84 ? 8.253 8.512 -12.751 1.00 92.19 84 ASP A O 1
ATOM 686 N N . SER A 1 85 ? 8.893 8.668 -14.890 1.00 92.69 85 SER A N 1
ATOM 687 C CA . SER A 1 85 ? 7.527 8.844 -15.407 1.00 92.69 85 SER A CA 1
ATOM 688 C C . SER A 1 85 ? 6.637 7.626 -15.122 1.00 92.69 85 SER A C 1
ATOM 690 O O . SER A 1 85 ? 5.488 7.789 -14.718 1.00 92.69 85 SER A O 1
ATOM 692 N N . ILE A 1 86 ? 7.167 6.406 -15.269 1.00 91.94 86 ILE A N 1
ATOM 693 C CA . ILE A 1 86 ? 6.448 5.165 -14.935 1.00 91.94 86 ILE A CA 1
ATOM 694 C C . ILE A 1 86 ? 6.248 5.042 -13.422 1.00 91.94 86 ILE A C 1
ATOM 696 O O . ILE A 1 86 ? 5.169 4.659 -12.978 1.00 91.94 86 ILE A O 1
ATOM 700 N N . VAL A 1 87 ? 7.253 5.397 -12.615 1.00 93.00 87 VAL A N 1
ATOM 701 C CA . VAL A 1 87 ? 7.138 5.419 -11.148 1.00 93.00 87 VAL A CA 1
ATOM 702 C C . VAL A 1 87 ? 6.010 6.355 -10.716 1.00 93.00 87 VAL A C 1
ATOM 704 O O . VAL A 1 87 ? 5.190 5.961 -9.889 1.00 93.00 87 VAL A O 1
ATOM 707 N N . GLU A 1 88 ? 5.919 7.555 -11.289 1.00 92.06 88 GLU A N 1
ATOM 708 C CA . GLU A 1 88 ? 4.817 8.476 -10.992 1.00 92.06 88 GLU A CA 1
ATOM 709 C C . GLU A 1 88 ? 3.471 7.929 -11.458 1.00 92.06 88 GLU A C 1
ATOM 711 O O . GLU A 1 88 ? 2.512 7.914 -10.687 1.00 92.06 88 GLU A O 1
ATOM 716 N N . ALA A 1 89 ? 3.393 7.418 -12.687 1.00 91.50 89 ALA A N 1
ATOM 717 C CA . ALA A 1 89 ? 2.163 6.836 -13.215 1.00 91.50 89 ALA A CA 1
ATOM 718 C C . ALA A 1 89 ? 1.689 5.624 -12.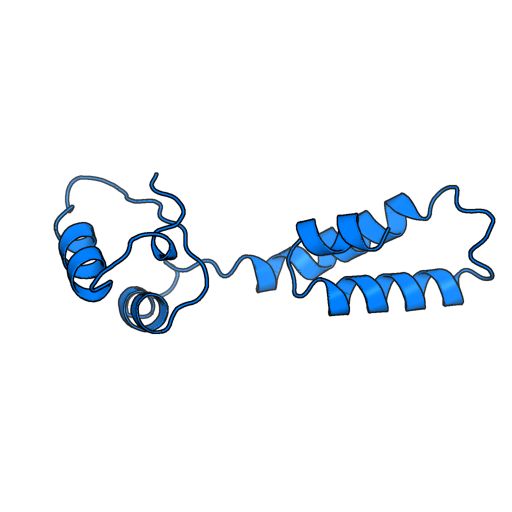394 1.00 91.50 89 ALA A C 1
ATOM 720 O O . ALA A 1 89 ? 0.490 5.384 -12.284 1.00 91.50 89 ALA A O 1
ATOM 721 N N . SER A 1 90 ? 2.617 4.889 -11.773 1.00 91.62 90 SER A N 1
ATOM 722 C CA . SER A 1 90 ? 2.299 3.706 -10.977 1.00 91.62 90 SER A CA 1
ATOM 723 C C . SER A 1 90 ? 1.579 4.011 -9.669 1.00 91.62 90 SER A C 1
ATOM 725 O O . SER A 1 90 ? 0.989 3.105 -9.093 1.00 91.62 90 SER A O 1
ATOM 727 N N . GLN A 1 91 ? 1.647 5.249 -9.161 1.00 90.50 91 GLN A N 1
ATOM 728 C CA . GLN A 1 91 ? 1.021 5.639 -7.890 1.00 90.50 91 GLN A CA 1
ATOM 729 C C . GLN A 1 91 ? 1.326 4.653 -6.738 1.00 90.50 91 GLN A C 1
ATOM 731 O O . GLN A 1 91 ? 0.474 4.365 -5.901 1.00 90.50 91 GLN A O 1
ATOM 736 N N . GLY A 1 92 ? 2.539 4.085 -6.719 1.00 89.00 92 GLY A N 1
ATOM 737 C CA . GLY A 1 92 ? 2.956 3.110 -5.705 1.00 89.00 92 GLY A CA 1
ATOM 738 C C . GLY A 1 92 ? 2.392 1.690 -5.885 1.00 89.00 92 GLY A C 1
ATOM 739 O O . GLY A 1 92 ? 2.581 0.841 -5.014 1.00 89.00 92 GLY A O 1
ATOM 740 N N . VAL A 1 93 ? 1.733 1.382 -7.001 1.00 89.94 93 VAL A N 1
ATOM 741 C CA . VAL A 1 93 ? 1.174 0.055 -7.291 1.00 89.94 93 VAL A CA 1
ATOM 742 C C . VAL A 1 93 ? 1.967 -0.612 -8.414 1.00 89.94 93 VAL A C 1
ATOM 744 O O . VAL A 1 93 ? 1.984 -0.153 -9.554 1.00 89.94 93 VAL A O 1
ATOM 747 N N . PHE A 1 94 ? 2.589 -1.751 -8.104 1.00 87.94 94 PHE A N 1
ATOM 748 C CA . PHE A 1 94 ? 3.385 -2.532 -9.060 1.00 87.94 94 PHE A CA 1
ATOM 749 C C . PHE A 1 94 ? 2.592 -3.011 -10.279 1.00 87.94 94 PHE A C 1
ATOM 751 O O . PHE A 1 94 ? 3.144 -3.108 -11.368 1.00 87.94 94 PHE A O 1
ATOM 758 N N . LEU A 1 95 ? 1.295 -3.291 -10.130 1.00 84.38 95 LEU A N 1
ATOM 759 C CA . LEU A 1 95 ? 0.476 -3.749 -11.253 1.00 84.38 95 LEU A CA 1
ATOM 760 C C . LEU A 1 95 ? 0.481 -2.742 -12.415 1.00 84.38 95 LEU A C 1
ATOM 762 O O . LEU A 1 95 ? 0.568 -3.137 -13.575 1.00 84.38 95 LEU A O 1
ATOM 766 N N . TRP A 1 96 ? 0.466 -1.442 -12.109 1.00 86.00 96 TRP A N 1
ATOM 767 C CA . TRP A 1 96 ? 0.466 -0.395 -13.129 1.00 86.00 96 TRP A CA 1
ATOM 768 C C . TRP A 1 96 ? 1.790 -0.303 -13.892 1.00 86.00 96 TRP A C 1
ATOM 770 O O . TRP A 1 96 ? 1.787 0.114 -15.044 1.00 86.00 96 TRP A O 1
ATOM 780 N N . THR A 1 97 ? 2.914 -0.736 -13.311 1.00 83.19 97 THR A N 1
ATOM 781 C CA . THR A 1 97 ? 4.202 -0.746 -14.026 1.00 83.19 97 THR A CA 1
ATOM 782 C C . THR A 1 97 ? 4.220 -1.823 -15.107 1.00 83.19 97 THR A C 1
ATOM 784 O O . THR A 1 97 ? 4.758 -1.595 -16.181 1.00 83.19 97 THR A O 1
ATOM 787 N N . SER A 1 98 ? 3.572 -2.965 -14.863 1.00 77.38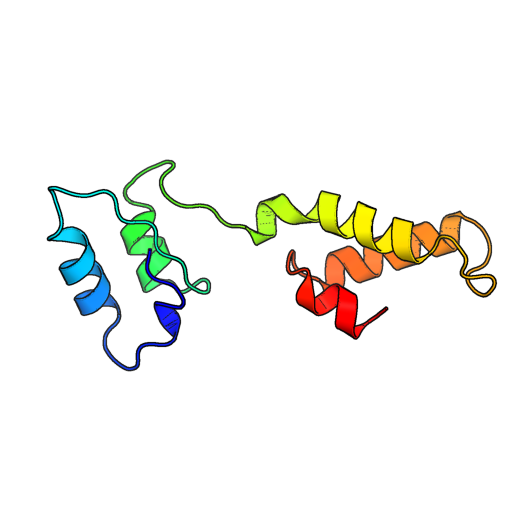 98 SER A N 1
ATOM 788 C CA . SER A 1 98 ? 3.521 -4.094 -15.805 1.00 77.38 98 SER A CA 1
ATOM 789 C C . SER A 1 98 ? 2.562 -3.869 -16.979 1.00 77.38 98 SER A C 1
ATOM 791 O O . SER A 1 98 ? 2.608 -4.607 -17.953 1.00 77.38 98 SER A O 1
ATOM 793 N N . LEU A 1 99 ? 1.674 -2.875 -16.889 1.00 75.81 99 LEU A N 1
ATOM 794 C CA . LEU A 1 99 ? 0.764 -2.501 -17.978 1.00 75.81 99 LEU A CA 1
ATOM 795 C C . LEU A 1 99 ? 1.388 -1.499 -18.960 1.00 75.81 99 LEU A C 1
ATOM 797 O O . LEU A 1 99 ? 0.852 -1.301 -20.047 1.00 75.81 99 LEU A O 1
ATOM 801 N N . VAL A 1 100 ? 2.481 -0.842 -18.563 1.00 70.62 100 VAL A N 1
ATOM 802 C CA . VAL A 1 100 ? 3.149 0.212 -19.345 1.00 70.62 100 VAL A CA 1
ATOM 803 C C . VAL A 1 100 ? 4.475 -0.270 -19.951 1.00 70.62 100 VAL A C 1
ATOM 805 O O . VAL A 1 100 ? 4.921 0.306 -20.942 1.00 70.62 100 VAL A O 1
ATOM 808 N N . ILE A 1 101 ? 5.102 -1.294 -19.357 1.00 68.94 101 ILE A N 1
ATOM 809 C CA . ILE A 1 101 ? 6.402 -1.863 -19.762 1.00 68.94 101 ILE A CA 1
ATOM 810 C C . ILE A 1 101 ? 6.206 -3.060 -20.688 1.00 68.94 101 ILE A C 1
ATOM 812 O O . ILE A 1 101 ? 5.346 -3.909 -20.371 1.00 68.94 101 ILE A O 1
#